Protein AF-A0A7K5RN67-F1 (afdb_monomer)

pLDDT: mean 83.09, std 18.97, range [42.03, 97.88]

Structure (mmCIF, N/CA/C/O backbone):
data_AF-A0A7K5RN67-F1
#
_entry.id   AF-A0A7K5RN67-F1
#
loop_
_atom_site.group_PDB
_atom_site.id
_atom_site.type_symbol
_atom_site.label_atom_id
_atom_site.label_alt_id
_atom_site.label_comp_id
_atom_site.label_asym_id
_atom_site.label_entity_id
_atom_site.label_seq_id
_atom_site.pdbx_PDB_ins_code
_atom_site.Cartn_x
_atom_site.Cartn_y
_atom_site.Cartn_z
_atom_site.occupancy
_atom_site.B_iso_or_equiv
_atom_site.auth_seq_id
_atom_site.auth_comp_id
_atom_site.auth_asym_id
_atom_site.auth_atom_id
_atom_site.pdbx_PDB_model_num
ATOM 1 N N . ALA A 1 1 ? 16.889 -5.079 11.668 1.00 50.81 1 ALA A N 1
ATOM 2 C CA . ALA A 1 1 ? 17.187 -4.275 10.461 1.00 50.81 1 ALA A 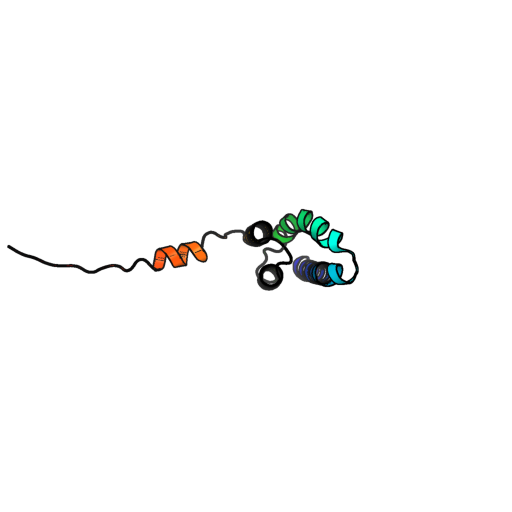CA 1
ATOM 3 C C . ALA A 1 1 ? 16.107 -4.330 9.357 1.00 50.81 1 ALA A C 1
ATOM 5 O O . ALA A 1 1 ? 16.246 -3.620 8.372 1.00 50.81 1 ALA A O 1
ATOM 6 N N . ALA A 1 2 ? 15.019 -5.109 9.481 1.00 80.75 2 ALA A N 1
ATOM 7 C CA . ALA A 1 2 ? 14.104 -5.350 8.353 1.00 80.75 2 ALA A CA 1
ATOM 8 C C . ALA A 1 2 ? 13.076 -4.229 8.071 1.00 80.75 2 ALA A C 1
ATOM 10 O O . ALA A 1 2 ? 12.796 -3.944 6.909 1.00 80.75 2 ALA A O 1
ATOM 11 N N . PHE A 1 3 ? 12.509 -3.584 9.097 1.00 89.06 3 PHE A N 1
ATOM 12 C CA . PHE A 1 3 ? 11.364 -2.677 8.907 1.00 89.06 3 PHE A CA 1
ATOM 13 C C . PHE A 1 3 ? 11.674 -1.380 8.140 1.00 89.06 3 PHE A C 1
ATOM 15 O O . PHE A 1 3 ? 10.917 -1.077 7.219 1.00 89.06 3 PHE A O 1
ATOM 22 N N . PRO A 1 4 ? 12.781 -0.650 8.405 1.00 92.44 4 PRO A N 1
ATOM 23 C CA . PRO A 1 4 ? 13.107 0.552 7.630 1.00 92.44 4 PRO A CA 1
ATOM 24 C C . PRO A 1 4 ? 13.307 0.258 6.138 1.00 92.44 4 PRO A C 1
ATOM 26 O O . PRO A 1 4 ? 12.844 1.008 5.284 1.00 92.44 4 PRO A O 1
ATOM 29 N N . HIS A 1 5 ? 13.938 -0.874 5.813 1.00 94.81 5 HIS A N 1
ATOM 30 C CA . HIS A 1 5 ? 14.116 -1.290 4.425 1.00 94.81 5 HIS A CA 1
ATOM 31 C C . HIS A 1 5 ? 12.782 -1.683 3.770 1.00 94.81 5 HIS A C 1
ATOM 33 O O . HIS A 1 5 ? 12.499 -1.248 2.657 1.00 94.81 5 HIS A O 1
ATOM 39 N N . ARG A 1 6 ? 11.913 -2.424 4.474 1.00 94.88 6 ARG A N 1
ATOM 40 C CA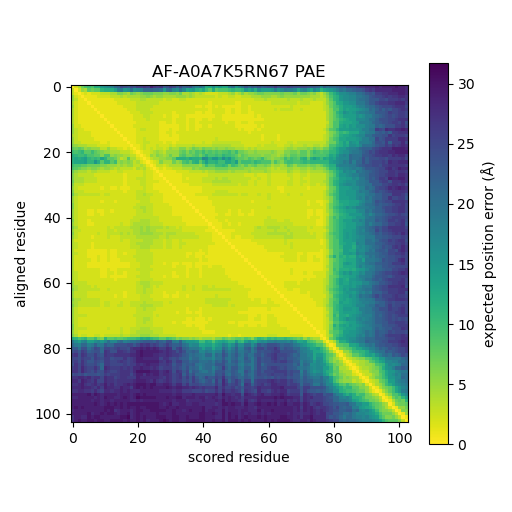 . ARG A 1 6 ? 10.555 -2.743 3.992 1.00 94.88 6 ARG A CA 1
ATOM 41 C C . ARG A 1 6 ? 9.717 -1.487 3.745 1.00 94.88 6 ARG A C 1
ATOM 43 O O . ARG A 1 6 ? 8.998 -1.431 2.754 1.00 94.88 6 ARG A O 1
ATOM 50 N N . LEU A 1 7 ? 9.846 -0.465 4.592 1.00 96.44 7 LEU A N 1
ATOM 51 C CA . LEU A 1 7 ? 9.192 0.824 4.371 1.00 96.44 7 LEU A CA 1
ATOM 52 C C . LEU A 1 7 ? 9.687 1.499 3.080 1.00 96.44 7 LEU A C 1
ATOM 54 O O . LEU A 1 7 ? 8.871 1.978 2.296 1.00 96.44 7 LEU A O 1
ATOM 58 N N . ASN A 1 8 ? 10.995 1.477 2.810 1.00 97.12 8 ASN A N 1
ATOM 59 C CA . ASN A 1 8 ? 11.544 1.998 1.553 1.00 97.12 8 ASN A CA 1
ATOM 60 C C . ASN A 1 8 ? 11.010 1.242 0.326 1.00 97.12 8 ASN A C 1
ATOM 62 O O . ASN A 1 8 ? 10.684 1.868 -0.681 1.00 97.12 8 ASN A O 1
ATOM 66 N N . LEU A 1 9 ? 10.861 -0.083 0.419 1.00 97.25 9 LEU A N 1
ATOM 67 C CA . LEU A 1 9 ? 10.250 -0.884 -0.647 1.00 97.25 9 LEU A CA 1
ATOM 68 C C . LEU A 1 9 ? 8.775 -0.515 -0.868 1.00 97.25 9 LEU A C 1
ATOM 70 O O . LEU A 1 9 ? 8.336 -0.424 -2.012 1.00 97.25 9 LEU A O 1
ATOM 74 N N . PHE A 1 10 ? 8.022 -0.218 0.193 1.00 97.44 10 PHE A N 1
ATOM 75 C CA . PHE A 1 10 ? 6.659 0.307 0.066 1.00 97.44 10 PHE A CA 1
ATOM 76 C C . PHE A 1 10 ? 6.615 1.687 -0.599 1.00 97.44 10 PHE A C 1
ATOM 78 O O . PHE A 1 10 ? 5.714 1.949 -1.396 1.00 97.44 10 PHE A O 1
ATOM 85 N N . TYR A 1 11 ? 7.586 2.565 -0.329 1.00 97.88 11 TYR A N 1
ATOM 86 C CA . TYR A 1 11 ? 7.688 3.842 -1.039 1.00 97.88 11 TYR A CA 1
ATOM 87 C C . TYR A 1 11 ? 7.985 3.658 -2.528 1.00 97.88 11 TYR A C 1
ATOM 89 O O . TYR A 1 11 ? 7.377 4.347 -3.347 1.00 97.88 11 TYR A O 1
ATOM 97 N N . LEU A 1 12 ? 8.841 2.696 -2.882 1.00 97.31 12 LEU A N 1
ATOM 98 C CA . LEU A 1 12 ? 9.091 2.332 -4.276 1.00 97.31 12 LEU A CA 1
ATOM 99 C C . LEU A 1 12 ? 7.823 1.793 -4.954 1.00 97.31 12 LEU A C 1
ATOM 101 O O . LEU A 1 12 ? 7.446 2.276 -6.020 1.00 97.31 12 LEU A O 1
ATOM 105 N N . ALA A 1 13 ? 7.129 0.841 -4.324 1.00 97.19 13 ALA A N 1
ATOM 106 C CA . ALA A 1 13 ? 5.875 0.298 -4.847 1.00 97.19 13 ALA A CA 1
ATOM 107 C C . ALA A 1 13 ? 4.823 1.402 -5.041 1.00 97.19 13 ALA A C 1
ATOM 109 O O . ALA A 1 13 ? 4.160 1.462 -6.076 1.00 97.19 13 ALA A O 1
ATOM 110 N N . ASN A 1 14 ? 4.715 2.327 -4.084 1.00 97.44 14 ASN A N 1
ATOM 111 C CA . ASN A 1 14 ? 3.825 3.476 -4.186 1.00 97.44 14 ASN A CA 1
ATOM 112 C C . ASN A 1 14 ? 4.140 4.363 -5.401 1.00 97.44 14 ASN A C 1
ATOM 114 O O . ASN A 1 14 ? 3.211 4.787 -6.089 1.00 97.44 14 ASN A O 1
ATOM 118 N N . ASP A 1 15 ? 5.417 4.628 -5.684 1.00 95.62 15 ASP A N 1
ATOM 119 C CA . ASP A 1 15 ? 5.803 5.417 -6.856 1.00 95.62 15 ASP A CA 1
ATOM 120 C C . ASP A 1 15 ? 5.382 4.731 -8.165 1.00 95.62 15 ASP A C 1
ATOM 122 O O . ASP A 1 15 ? 4.756 5.355 -9.028 1.00 95.62 15 ASP A O 1
ATOM 126 N N . VAL A 1 16 ? 5.617 3.421 -8.276 1.00 95.44 16 VAL A N 1
ATOM 127 C CA . VAL A 1 16 ? 5.208 2.635 -9.448 1.00 95.44 16 VAL A CA 1
ATOM 128 C C . VAL A 1 16 ? 3.684 2.641 -9.609 1.00 95.44 16 VAL A C 1
ATOM 130 O O . VAL A 1 16 ? 3.180 2.995 -10.675 1.00 95.44 16 VAL A O 1
ATOM 133 N N . ILE A 1 17 ? 2.927 2.332 -8.553 1.00 95.75 17 ILE A N 1
ATOM 134 C CA . ILE A 1 17 ? 1.455 2.246 -8.574 1.00 95.75 17 ILE A CA 1
ATOM 135 C C . ILE A 1 17 ? 0.808 3.592 -8.941 1.00 95.75 17 ILE A C 1
ATOM 137 O O . ILE A 1 17 ? -0.166 3.642 -9.705 1.00 95.75 17 ILE A O 1
ATOM 141 N N . GLN A 1 18 ? 1.345 4.705 -8.434 1.00 92.00 18 GLN A N 1
ATOM 142 C CA . GLN A 1 18 ? 0.806 6.031 -8.739 1.00 92.00 18 GLN A CA 1
ATOM 143 C C . GLN A 1 18 ? 1.145 6.491 -10.161 1.00 92.00 18 GLN A C 1
ATOM 145 O O . GLN A 1 18 ? 0.301 7.111 -10.815 1.00 92.00 18 GLN A O 1
ATOM 150 N N . ASN A 1 19 ? 2.340 6.175 -10.667 1.00 93.12 19 ASN A N 1
ATOM 151 C CA . ASN A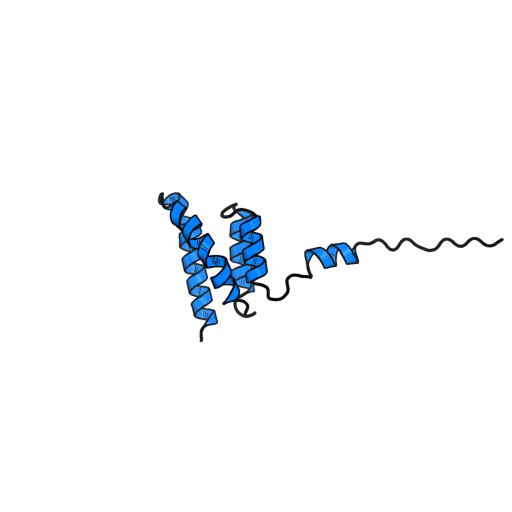 1 19 ? 2.804 6.663 -11.966 1.00 93.12 19 ASN A CA 1
ATOM 152 C C . ASN A 1 19 ? 2.501 5.726 -13.144 1.00 93.12 19 ASN A C 1
ATOM 154 O O . ASN A 1 19 ? 2.484 6.187 -14.288 1.00 93.12 19 ASN A O 1
ATOM 158 N N . CYS A 1 20 ? 2.202 4.447 -12.901 1.00 89.31 20 CYS A N 1
ATOM 159 C CA . CYS A 1 20 ? 1.984 3.450 -13.954 1.00 89.31 20 CYS A CA 1
ATOM 160 C C . CYS A 1 20 ? 0.863 3.824 -14.939 1.00 89.31 20 CYS A C 1
ATOM 162 O O . CYS A 1 20 ? 0.996 3.581 -16.138 1.00 89.31 20 CYS A O 1
ATOM 164 N N . LYS A 1 21 ? -0.191 4.513 -14.474 1.00 81.44 21 LYS A N 1
ATOM 165 C CA . LYS A 1 21 ? -1.294 4.984 -15.329 1.00 81.44 21 LYS A CA 1
ATOM 166 C C . LYS A 1 21 ? -0.811 5.941 -16.422 1.00 81.44 21 LYS A C 1
ATOM 168 O O . LYS A 1 21 ? -1.255 5.839 -17.558 1.00 81.44 21 LYS A O 1
ATOM 173 N N . ARG A 1 22 ? 0.114 6.855 -16.103 1.00 84.00 22 ARG A N 1
ATOM 174 C CA . ARG A 1 22 ? 0.651 7.820 -17.083 1.00 84.00 22 ARG A CA 1
ATOM 175 C C . ARG A 1 22 ? 1.573 7.168 -18.112 1.00 84.00 22 ARG A C 1
ATOM 177 O O . ARG A 1 22 ? 1.752 7.717 -19.189 1.00 84.00 22 ARG A O 1
ATOM 184 N N . LYS A 1 23 ? 2.149 6.012 -17.777 1.00 82.94 23 LYS A N 1
ATOM 185 C CA . LYS A 1 23 ? 3.110 5.278 -18.611 1.00 82.94 23 LYS A CA 1
ATOM 186 C C . LYS A 1 23 ? 2.480 4.110 -19.380 1.00 82.94 23 LYS A C 1
ATOM 188 O O . LYS A 1 23 ? 3.208 3.244 -19.845 1.00 82.94 23 LYS A O 1
ATOM 193 N N . ASN A 1 24 ? 1.148 4.070 -19.485 1.00 83.88 24 ASN A N 1
ATOM 194 C CA . ASN A 1 24 ? 0.395 2.974 -20.107 1.00 83.88 24 ASN A CA 1
ATOM 195 C C . ASN A 1 24 ? 0.719 1.580 -19.523 1.00 83.88 24 ASN A C 1
ATOM 197 O O . ASN A 1 24 ? 0.690 0.575 -20.222 1.00 83.88 24 ASN A O 1
ATOM 201 N N . ALA A 1 25 ? 1.050 1.525 -18.230 1.00 90.19 25 ALA A N 1
ATOM 202 C CA . ALA A 1 25 ? 1.504 0.317 -17.545 1.00 90.19 25 ALA A CA 1
ATOM 203 C C . ALA A 1 25 ? 0.568 -0.061 -16.387 1.00 90.19 25 ALA A C 1
ATOM 205 O O . ALA A 1 25 ? 1.017 -0.497 -15.330 1.00 90.19 25 ALA A O 1
ATOM 206 N N . ILE A 1 26 ? -0.742 0.152 -16.564 1.00 89.81 26 ILE A N 1
ATOM 207 C CA . ILE A 1 26 ? -1.750 -0.021 -15.503 1.00 89.81 26 ILE A CA 1
ATOM 208 C C . ILE A 1 26 ? -1.735 -1.426 -14.883 1.00 89.81 26 ILE A C 1
ATOM 210 O O . ILE A 1 26 ? -2.034 -1.548 -13.701 1.00 89.81 26 ILE A O 1
ATOM 214 N N . VAL A 1 27 ? -1.272 -2.429 -15.643 1.00 91.88 27 VAL A N 1
ATOM 215 C CA . VAL A 1 27 ? -1.060 -3.821 -15.211 1.00 91.88 27 VAL A CA 1
ATOM 216 C C . VAL A 1 27 ? -0.296 -3.934 -13.892 1.00 91.88 27 VAL A C 1
ATOM 218 O O . VAL A 1 27 ? -0.586 -4.817 -13.096 1.00 91.88 27 VAL A O 1
ATOM 221 N N . PHE A 1 28 ? 0.624 -3.006 -13.599 1.00 92.44 28 PHE A N 1
ATOM 222 C CA . PHE A 1 28 ? 1.345 -3.028 -12.329 1.00 92.44 28 PHE A CA 1
ATOM 223 C C . PHE A 1 28 ? 0.414 -2.884 -11.125 1.00 92.44 28 PHE A C 1
ATOM 225 O O . PHE A 1 28 ? 0.705 -3.474 -10.093 1.00 92.44 28 PHE A O 1
ATOM 232 N N . ARG A 1 29 ? -0.697 -2.140 -11.224 1.00 94.00 29 ARG A N 1
ATOM 233 C CA . ARG A 1 29 ? -1.666 -2.058 -10.118 1.00 94.00 29 ARG A CA 1
ATOM 234 C C . ARG A 1 29 ? -2.248 -3.427 -9.812 1.00 94.00 29 ARG A C 1
ATOM 236 O O . ARG A 1 29 ? -2.232 -3.839 -8.659 1.00 94.00 29 ARG A O 1
ATOM 243 N N . ASP A 1 30 ? -2.686 -4.131 -10.845 1.00 92.88 30 ASP A N 1
ATOM 244 C CA . ASP A 1 30 ? -3.317 -5.438 -10.693 1.00 92.88 30 ASP A CA 1
ATOM 245 C C . ASP A 1 30 ? -2.308 -6.445 -10.125 1.00 92.88 30 ASP A C 1
ATOM 247 O O . ASP A 1 30 ? -2.575 -7.088 -9.115 1.00 92.88 30 ASP A O 1
ATOM 251 N N . THR A 1 31 ? -1.083 -6.468 -10.662 1.00 95.38 31 THR A N 1
ATOM 252 C CA . THR A 1 31 ? -0.011 -7.340 -10.158 1.00 95.38 31 THR A CA 1
ATOM 253 C C . THR A 1 31 ? 0.393 -7.014 -8.716 1.00 95.38 31 THR A C 1
ATOM 255 O O . THR A 1 31 ? 0.640 -7.917 -7.920 1.00 95.38 31 THR A O 1
ATOM 258 N N . PHE A 1 32 ? 0.469 -5.733 -8.333 1.00 96.62 32 PHE A N 1
ATOM 259 C CA . PHE A 1 32 ? 0.776 -5.371 -6.947 1.00 96.62 32 PHE A CA 1
ATOM 260 C C . PHE A 1 32 ? -0.370 -5.728 -5.995 1.00 96.62 32 PHE A C 1
ATOM 262 O O . PHE A 1 32 ? -0.097 -6.110 -4.857 1.00 96.62 32 PHE A O 1
ATOM 269 N N . ALA A 1 33 ? -1.630 -5.632 -6.426 1.00 95.19 33 ALA A N 1
ATOM 270 C CA . ALA A 1 33 ? -2.785 -5.959 -5.590 1.00 95.19 33 ALA A CA 1
ATOM 271 C C . ALA A 1 33 ? -2.748 -7.405 -5.065 1.00 95.19 33 ALA A C 1
ATOM 273 O O . ALA A 1 33 ? -3.166 -7.641 -3.934 1.00 95.19 33 ALA A O 1
ATOM 274 N N . GLU A 1 34 ? -2.180 -8.341 -5.829 1.00 95.06 34 GLU A N 1
ATOM 275 C CA . GLU A 1 34 ? -2.042 -9.752 -5.439 1.00 95.06 34 GLU A CA 1
ATOM 276 C C . GLU A 1 34 ? -1.087 -9.960 -4.250 1.00 95.06 34 GLU A C 1
ATOM 278 O O . GLU A 1 34 ? -1.328 -10.813 -3.398 1.00 95.06 34 GLU A O 1
ATOM 283 N N . VAL A 1 35 ? -0.019 -9.161 -4.157 1.00 96.19 35 VAL A N 1
ATOM 284 C CA . VAL A 1 35 ? 1.058 -9.344 -3.160 1.00 96.19 35 VAL A CA 1
ATOM 285 C C . VAL A 1 35 ? 0.995 -8.354 -1.994 1.00 96.19 35 VAL A C 1
ATOM 287 O O . VAL A 1 35 ? 1.592 -8.576 -0.938 1.00 96.19 35 VAL A O 1
ATOM 290 N N . LEU A 1 36 ? 0.278 -7.240 -2.158 1.00 96.62 36 LEU A N 1
ATOM 291 C CA . LEU A 1 36 ? 0.166 -6.193 -1.142 1.00 96.62 36 LEU A CA 1
ATOM 292 C C . LEU A 1 36 ? -0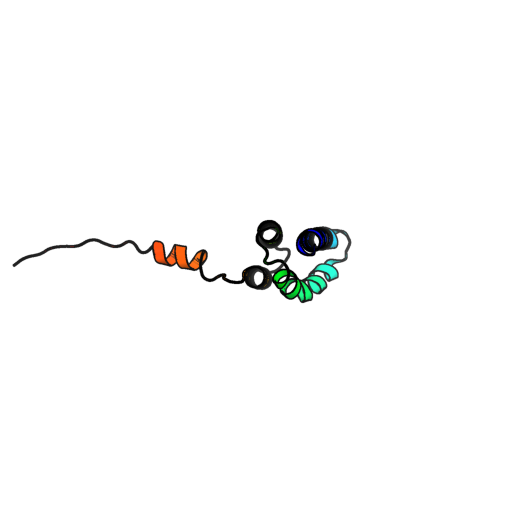.429 -6.676 0.196 1.00 96.62 36 LEU A C 1
ATOM 294 O O . LEU A 1 36 ? 0.073 -6.214 1.224 1.00 96.62 36 LEU A O 1
ATOM 298 N N . PRO A 1 37 ? -1.428 -7.585 0.252 1.00 94.56 37 PRO A N 1
ATOM 299 C CA . PRO A 1 37 ? -1.941 -8.100 1.524 1.00 94.56 37 PRO A CA 1
ATOM 300 C C . PRO A 1 37 ? -0.876 -8.846 2.334 1.00 94.56 37 PRO A C 1
ATOM 302 O O . PRO A 1 37 ? -0.695 -8.583 3.526 1.00 94.56 37 PRO A O 1
ATOM 305 N N . GLU A 1 38 ? -0.109 -9.723 1.684 1.00 93.94 38 GLU A N 1
ATOM 306 C CA . GLU A 1 38 ? 1.000 -10.426 2.329 1.00 93.94 38 GLU A CA 1
ATOM 307 C C . GLU A 1 38 ? 2.069 -9.428 2.790 1.00 93.94 38 GLU A C 1
ATOM 309 O O . GLU A 1 38 ? 2.466 -9.440 3.957 1.00 93.94 38 GLU A O 1
ATOM 314 N N . ALA A 1 39 ? 2.465 -8.489 1.926 1.00 95.31 39 ALA A N 1
ATOM 315 C CA . ALA A 1 39 ? 3.457 -7.471 2.259 1.00 95.31 39 ALA A CA 1
ATOM 316 C C . ALA A 1 39 ? 3.020 -6.577 3.434 1.00 95.31 39 ALA A C 1
ATOM 318 O O . ALA A 1 39 ? 3.831 -6.275 4.312 1.00 95.31 39 ALA A O 1
ATOM 319 N N . ALA A 1 40 ? 1.744 -6.181 3.492 1.00 95.19 40 ALA A N 1
ATOM 320 C CA . ALA A 1 40 ? 1.174 -5.395 4.588 1.00 95.19 40 ALA A CA 1
ATOM 321 C C . ALA A 1 40 ? 1.264 -6.149 5.923 1.00 95.19 40 ALA A C 1
ATOM 323 O O . ALA A 1 40 ? 1.610 -5.562 6.952 1.00 95.19 40 ALA A O 1
ATOM 324 N N . SER A 1 41 ? 1.063 -7.471 5.895 1.00 93.56 41 SER A N 1
ATOM 325 C CA . SER A 1 41 ? 1.180 -8.320 7.083 1.00 93.56 41 SER A CA 1
ATOM 326 C C . SER A 1 41 ? 2.601 -8.372 7.669 1.00 93.56 41 SER A C 1
ATOM 328 O O . SER A 1 41 ? 2.781 -8.673 8.852 1.00 93.56 41 SER A O 1
ATOM 330 N N . LEU A 1 42 ? 3.609 -8.019 6.866 1.00 93.62 42 LEU A N 1
ATOM 331 C CA . LEU A 1 42 ? 5.028 -8.023 7.217 1.00 93.62 42 LEU A CA 1
ATOM 332 C C . LEU A 1 42 ? 5.534 -6.671 7.752 1.00 93.62 42 LEU A C 1
ATOM 334 O O . LEU A 1 42 ? 6.706 -6.574 8.129 1.00 93.62 42 LEU A O 1
ATOM 338 N N . VAL A 1 43 ? 4.697 -5.628 7.786 1.00 94.12 43 VAL A N 1
ATOM 339 C CA . VAL A 1 43 ? 5.068 -4.252 8.188 1.00 94.12 43 VAL A CA 1
ATOM 340 C C . VAL A 1 43 ? 4.166 -3.681 9.291 1.00 94.12 43 VAL A C 1
ATOM 342 O O . VAL A 1 43 ? 3.952 -2.475 9.379 1.00 94.12 43 VAL A O 1
ATOM 345 N N . LYS A 1 44 ? 3.680 -4.551 10.184 1.00 92.38 44 LYS A N 1
ATOM 346 C CA . LYS A 1 44 ? 2.814 -4.199 11.329 1.00 92.38 44 LYS A CA 1
ATOM 347 C C . LYS A 1 44 ? 3.516 -3.411 12.443 1.00 92.38 44 LYS A C 1
ATOM 349 O O . LYS A 1 44 ? 2.864 -2.959 13.381 1.00 92.38 44 LYS A O 1
ATOM 354 N N . ASP A 1 45 ? 4.840 -3.278 12.377 1.00 92.44 45 ASP A N 1
ATOM 355 C CA . ASP A 1 45 ? 5.621 -2.633 13.429 1.00 92.44 45 ASP A CA 1
ATOM 356 C C . ASP A 1 45 ? 5.252 -1.140 13.574 1.00 92.44 45 ASP A C 1
ATOM 358 O O . ASP A 1 45 ? 5.196 -0.426 12.564 1.00 92.44 45 ASP A O 1
ATOM 362 N N . PRO A 1 46 ? 5.029 -0.633 14.804 1.00 91.25 46 PRO A N 1
ATOM 363 C CA . PRO A 1 46 ? 4.639 0.758 15.043 1.00 91.25 46 PRO A CA 1
ATOM 364 C C . PRO A 1 46 ? 5.591 1.810 14.462 1.00 91.25 46 PRO A C 1
ATOM 366 O O . PRO A 1 46 ? 5.159 2.935 14.204 1.00 91.25 46 PRO A O 1
ATOM 369 N N . SER A 1 47 ? 6.869 1.473 14.246 1.00 93.00 47 SER A N 1
ATOM 370 C CA . SER A 1 47 ? 7.847 2.392 13.651 1.00 93.00 47 SER A CA 1
ATOM 371 C C . SER A 1 47 ? 7.560 2.718 12.183 1.00 93.00 47 SER A C 1
ATOM 373 O O . SER A 1 47 ? 7.978 3.771 11.703 1.00 93.00 47 SER A O 1
ATOM 375 N N . VAL A 1 48 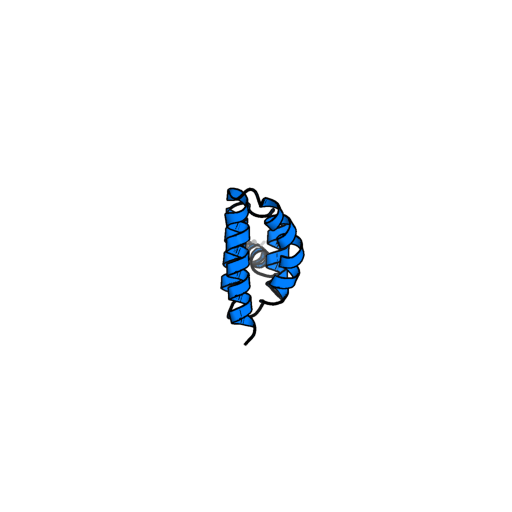? 6.832 1.852 11.468 1.00 94.75 48 VAL A N 1
ATOM 376 C CA . VAL A 1 48 ? 6.560 2.009 10.030 1.00 94.75 48 VAL A CA 1
ATOM 377 C C . VAL A 1 48 ? 5.072 2.005 9.686 1.00 94.75 48 VAL A C 1
ATOM 379 O O . VAL A 1 48 ? 4.689 2.636 8.701 1.00 94.75 48 VAL A O 1
ATOM 382 N N . SER A 1 49 ? 4.220 1.369 10.496 1.00 93.81 49 SER A N 1
ATOM 383 C CA . SER A 1 49 ? 2.810 1.115 10.170 1.00 93.81 49 SER A CA 1
ATOM 384 C C . SER A 1 49 ? 2.008 2.381 9.860 1.00 93.81 49 SER A C 1
ATOM 386 O O . SER A 1 49 ? 1.278 2.401 8.874 1.00 93.81 49 SER A O 1
ATOM 388 N N . LYS A 1 50 ? 2.211 3.484 10.594 1.00 94.50 50 LYS A N 1
ATOM 389 C CA . LYS A 1 50 ? 1.550 4.777 10.307 1.00 94.50 50 LYS A CA 1
ATOM 390 C C . LYS A 1 50 ? 1.872 5.322 8.913 1.00 94.50 50 LYS A C 1
ATOM 392 O O . LYS A 1 50 ? 1.022 5.927 8.261 1.00 94.50 50 LYS A O 1
ATOM 397 N N . SER A 1 51 ? 3.104 5.122 8.448 1.00 96.38 51 SER A N 1
ATOM 398 C CA . SER A 1 51 ? 3.522 5.556 7.113 1.00 96.38 51 SER A CA 1
ATOM 399 C C . SER A 1 51 ? 2.863 4.707 6.028 1.00 96.38 51 SER A C 1
ATOM 401 O O . SER A 1 51 ? 2.440 5.255 5.011 1.00 96.38 51 SER A O 1
ATOM 403 N N . ILE A 1 52 ? 2.723 3.400 6.268 1.00 97.00 52 ILE A N 1
ATOM 404 C CA . ILE A 1 52 ? 2.027 2.468 5.371 1.00 97.00 52 ILE A CA 1
ATOM 405 C C . ILE A 1 52 ? 0.522 2.766 5.331 1.00 97.00 52 ILE A C 1
ATOM 407 O O . ILE A 1 52 ? -0.054 2.883 4.253 1.00 97.00 52 ILE A O 1
ATOM 411 N N . GLU A 1 53 ? -0.106 3.000 6.485 1.00 96.06 53 GLU A N 1
ATOM 412 C CA . GLU A 1 53 ? -1.521 3.376 6.584 1.00 96.06 53 GLU A CA 1
ATOM 413 C C . GLU A 1 53 ? -1.820 4.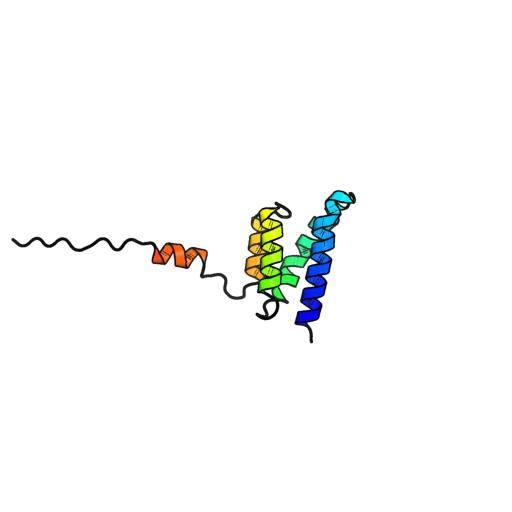655 5.789 1.00 96.06 53 GLU A C 1
ATOM 415 O O . GLU A 1 53 ? -2.815 4.733 5.064 1.00 96.06 53 GLU A O 1
ATOM 420 N N . ARG A 1 54 ? -0.918 5.644 5.846 1.00 97.19 54 ARG A N 1
ATOM 421 C CA . ARG A 1 54 ? -1.025 6.864 5.038 1.00 97.19 54 ARG A CA 1
ATOM 422 C C . ARG A 1 54 ? -0.998 6.574 3.535 1.00 97.19 54 ARG A C 1
ATOM 424 O O . ARG A 1 54 ? -1.739 7.218 2.798 1.00 97.19 54 ARG A O 1
ATOM 431 N N . ILE A 1 55 ? -0.170 5.633 3.073 1.00 97.56 55 ILE A N 1
ATOM 432 C CA . ILE A 1 55 ? -0.132 5.225 1.658 1.00 97.56 55 ILE A CA 1
ATOM 433 C C . ILE A 1 55 ? -1.485 4.637 1.246 1.00 97.56 55 ILE A C 1
ATOM 435 O O . ILE A 1 55 ? -2.048 5.067 0.241 1.00 97.56 55 ILE A O 1
ATOM 439 N N . PHE A 1 56 ? -2.048 3.728 2.048 1.00 97.31 56 PHE A N 1
ATOM 440 C CA . PHE A 1 56 ? -3.352 3.121 1.757 1.00 97.31 56 PHE A CA 1
ATOM 441 C C . PHE A 1 56 ? -4.473 4.156 1.719 1.00 97.31 56 PHE A C 1
ATOM 443 O O . PHE A 1 56 ? -5.305 4.119 0.818 1.00 97.31 56 PHE A O 1
ATOM 450 N N . LYS A 1 57 ? -4.456 5.131 2.632 1.00 96.50 57 LYS A N 1
ATOM 451 C CA . LYS A 1 57 ? -5.411 6.243 2.611 1.00 96.50 57 LYS A CA 1
ATOM 452 C C . LYS A 1 57 ? -5.304 7.087 1.336 1.00 96.50 57 LYS A C 1
ATOM 454 O O . LYS A 1 57 ? -6.314 7.436 0.746 1.00 96.50 57 LYS A O 1
ATOM 459 N N . ILE A 1 58 ? -4.090 7.369 0.858 1.00 96.44 58 ILE A N 1
ATOM 460 C CA . ILE A 1 58 ? -3.901 8.094 -0.411 1.00 96.44 58 ILE A CA 1
ATOM 461 C C . ILE A 1 58 ? -4.436 7.282 -1.599 1.00 96.44 58 ILE A C 1
ATOM 463 O O . ILE A 1 58 ? -4.974 7.863 -2.542 1.00 96.44 58 ILE A O 1
ATOM 467 N N . TRP A 1 59 ? -4.269 5.958 -1.587 1.00 97.12 59 TRP A N 1
ATOM 468 C CA . TRP A 1 59 ? -4.811 5.085 -2.631 1.00 97.12 59 TRP A CA 1
ATOM 469 C C . TRP A 1 59 ? -6.339 5.053 -2.624 1.00 97.12 59 TRP A C 1
ATOM 471 O O . TRP A 1 59 ? -6.932 5.115 -3.697 1.00 97.12 59 TRP A O 1
ATOM 481 N N . GLU A 1 60 ? -6.953 5.024 -1.444 1.00 96.56 60 GLU A N 1
ATOM 482 C CA . GLU A 1 60 ? -8.401 5.137 -1.239 1.00 96.56 60 GLU A CA 1
ATOM 483 C C . GLU A 1 60 ? -8.937 6.477 -1.763 1.00 96.56 60 GLU A C 1
ATOM 485 O O . GLU A 1 60 ? -9.758 6.495 -2.677 1.00 96.56 60 GLU A O 1
ATOM 490 N N . ASP A 1 61 ? -8.389 7.599 -1.285 1.00 95.56 61 ASP A N 1
ATOM 491 C CA . ASP A 1 61 ? -8.832 8.955 -1.648 1.00 95.56 61 ASP A CA 1
ATOM 492 C C . ASP A 1 61 ? -8.722 9.230 -3.161 1.00 95.56 61 ASP A C 1
ATOM 494 O O . ASP A 1 61 ? -9.455 10.045 -3.722 1.00 95.56 61 ASP A O 1
ATOM 498 N N . ARG A 1 62 ? -7.780 8.565 -3.843 1.00 94.62 62 ARG A N 1
ATOM 499 C CA . ARG A 1 62 ? -7.537 8.707 -5.290 1.00 94.62 62 ARG A CA 1
ATOM 500 C C . ARG A 1 62 ? -8.157 7.595 -6.129 1.00 94.62 62 ARG A C 1
ATOM 502 O O . ARG A 1 62 ? -7.899 7.554 -7.335 1.00 94.62 62 ARG A O 1
ATOM 509 N N . ASN A 1 63 ? -8.919 6.693 -5.513 1.00 94.81 63 ASN A N 1
ATOM 510 C CA . ASN A 1 63 ? -9.536 5.544 -6.167 1.00 94.81 63 ASN A CA 1
ATOM 511 C C . ASN A 1 63 ? -8.519 4.728 -6.999 1.00 94.81 63 ASN A C 1
ATOM 513 O O . ASN A 1 63 ? -8.756 4.371 -8.155 1.00 94.81 63 ASN A O 1
ATOM 517 N N . VAL A 1 64 ? -7.321 4.522 -6.437 1.00 95.50 64 VAL A N 1
ATOM 518 C CA . VAL A 1 64 ? -6.242 3.720 -7.040 1.00 95.50 64 VAL A CA 1
ATOM 519 C C . VAL A 1 64 ? -6.610 2.242 -7.024 1.00 95.50 64 VAL A C 1
ATOM 521 O O . VAL A 1 64 ? -6.352 1.562 -8.016 1.00 95.50 64 VAL A O 1
ATOM 524 N N . TYR A 1 65 ? -7.223 1.804 -5.924 1.00 96.69 65 TYR A N 1
ATOM 525 C CA . TYR A 1 65 ? -7.788 0.477 -5.706 1.00 96.69 65 TYR A CA 1
ATOM 526 C C . TYR A 1 65 ? -9.229 0.608 -5.197 1.00 96.69 65 TYR A C 1
ATOM 528 O O . TYR A 1 65 ? -9.556 1.641 -4.603 1.00 96.69 65 TYR A O 1
ATOM 536 N N . PRO A 1 66 ? -10.081 -0.409 -5.413 1.00 95.81 66 PRO A N 1
ATOM 537 C CA . PRO A 1 66 ? -11.438 -0.421 -4.881 1.00 95.81 66 PRO A CA 1
ATOM 538 C C . PRO A 1 66 ? -11.441 -0.539 -3.350 1.00 95.81 66 PRO A C 1
ATOM 540 O O . PRO A 1 66 ? -10.469 -0.992 -2.737 1.00 95.81 66 PRO A O 1
ATOM 543 N N . GLU A 1 67 ? -12.559 -0.147 -2.733 1.00 95.00 67 GLU A N 1
ATOM 544 C CA . GLU A 1 67 ? -12.723 -0.127 -1.273 1.00 95.00 67 GLU A CA 1
ATOM 545 C C . GLU A 1 67 ? -12.431 -1.496 -0.635 1.00 95.00 67 GLU A C 1
ATOM 547 O O . GLU A 1 67 ? -11.733 -1.564 0.373 1.00 95.00 67 GLU A O 1
ATOM 552 N N . GLU A 1 68 ? -12.873 -2.589 -1.262 1.00 94.44 68 GLU A N 1
ATOM 553 C CA . GLU A 1 68 ? -12.634 -3.962 -0.795 1.00 94.44 68 GLU A CA 1
ATOM 554 C C . GLU A 1 68 ? -11.140 -4.297 -0.659 1.00 94.44 68 GLU A C 1
ATOM 556 O O . GLU A 1 68 ? -10.712 -4.850 0.357 1.00 94.44 68 GLU A O 1
ATOM 561 N N . THR A 1 69 ? -10.319 -3.889 -1.632 1.00 95.31 69 THR A N 1
ATOM 562 C CA . THR A 1 69 ? -8.869 -4.083 -1.582 1.00 95.31 69 THR A CA 1
ATOM 563 C C . THR A 1 69 ? -8.268 -3.230 -0.474 1.00 95.31 69 THR A C 1
ATOM 565 O O . THR A 1 69 ? -7.475 -3.726 0.321 1.00 95.31 69 THR A O 1
ATOM 568 N N . ILE A 1 70 ? -8.662 -1.957 -0.368 1.00 97.00 70 ILE A N 1
ATOM 569 C CA . ILE A 1 70 ? -8.166 -1.062 0.686 1.00 97.00 70 ILE A CA 1
ATOM 570 C C . ILE A 1 70 ? -8.478 -1.616 2.082 1.00 97.00 70 ILE A C 1
ATOM 572 O O . ILE A 1 70 ? -7.615 -1.564 2.963 1.00 97.00 70 ILE A O 1
ATOM 576 N N . LEU A 1 71 ? -9.680 -2.158 2.291 1.00 94.81 71 LEU A N 1
ATOM 577 C CA . LEU A 1 71 ? -10.078 -2.776 3.555 1.00 94.81 71 LEU A CA 1
ATOM 578 C C . LEU A 1 71 ? -9.195 -3.981 3.887 1.00 94.81 71 LEU A C 1
ATOM 580 O O . LEU A 1 71 ? -8.615 -4.007 4.973 1.00 94.81 71 LEU A O 1
ATOM 584 N N . ALA A 1 72 ? -8.992 -4.900 2.939 1.00 94.75 72 ALA A N 1
ATOM 585 C CA . ALA A 1 72 ? -8.113 -6.054 3.129 1.00 94.75 72 ALA A CA 1
ATOM 586 C C . ALA A 1 72 ? -6.673 -5.641 3.488 1.00 94.75 72 ALA A C 1
ATOM 588 O O . ALA A 1 72 ? -6.048 -6.241 4.362 1.00 94.75 72 ALA A O 1
ATOM 589 N N . LEU A 1 73 ? -6.147 -4.574 2.874 1.00 96.19 73 LEU A N 1
ATOM 590 C CA . LEU A 1 73 ? -4.814 -4.049 3.189 1.00 96.19 73 LEU A CA 1
ATOM 591 C C . LEU A 1 73 ? -4.733 -3.442 4.593 1.00 96.19 73 LEU A C 1
ATOM 593 O O . LEU A 1 73 ? -3.762 -3.678 5.317 1.00 96.19 73 LEU A O 1
ATOM 597 N N . LYS A 1 74 ? -5.746 -2.669 5.001 1.00 94.56 74 LYS A N 1
ATOM 598 C CA . LYS A 1 74 ? -5.825 -2.089 6.351 1.00 94.56 74 LYS A CA 1
ATOM 599 C C . LYS A 1 74 ? -5.929 -3.186 7.414 1.00 94.56 74 LYS A C 1
ATOM 601 O O . LYS A 1 74 ? -5.235 -3.106 8.428 1.00 94.56 74 LYS A O 1
ATOM 606 N N . GLU A 1 75 ? -6.737 -4.217 7.173 1.00 93.25 75 GLU A N 1
ATOM 607 C CA . GLU A 1 75 ? -6.842 -5.401 8.035 1.00 93.25 75 GLU A CA 1
A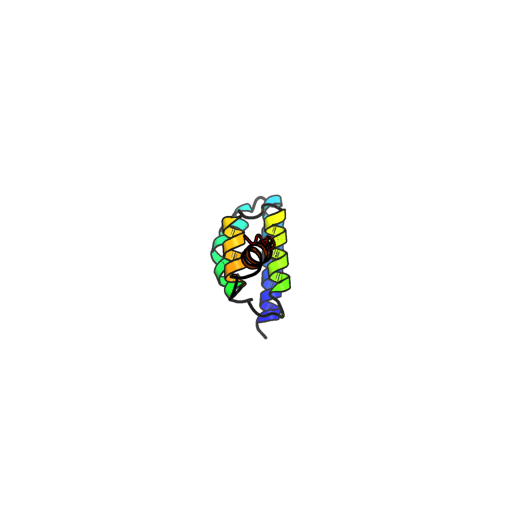TOM 608 C C . GLU A 1 75 ? -5.520 -6.167 8.105 1.00 93.25 75 GLU A C 1
ATOM 610 O O . GLU A 1 75 ? -5.046 -6.478 9.195 1.00 93.25 75 GLU A O 1
ATOM 615 N N . ALA A 1 76 ? -4.861 -6.393 6.969 1.00 93.81 76 ALA A N 1
ATOM 616 C CA . ALA A 1 76 ? -3.562 -7.052 6.933 1.00 93.81 76 ALA A CA 1
ATOM 617 C C . ALA A 1 76 ? -2.480 -6.261 7.681 1.00 93.81 76 ALA A C 1
ATOM 619 O O . ALA A 1 76 ? -1.615 -6.874 8.302 1.00 93.81 76 ALA A O 1
ATOM 620 N N . LEU A 1 77 ? -2.529 -4.924 7.672 1.00 92.31 77 LEU A N 1
ATOM 621 C CA . LEU A 1 77 ? -1.602 -4.058 8.409 1.00 92.31 77 LEU A CA 1
ATOM 622 C C . LEU A 1 77 ? -1.880 -4.021 9.918 1.00 92.31 77 LEU A C 1
ATOM 624 O O . LEU A 1 77 ? -0.962 -3.790 10.706 1.00 92.31 77 LEU A O 1
ATOM 628 N N . SER A 1 78 ? -3.122 -4.257 10.339 1.00 83.81 78 SER A N 1
ATOM 629 C CA . SER A 1 78 ? -3.493 -4.218 11.751 1.00 83.81 78 SER A CA 1
ATOM 630 C C . SER A 1 78 ? -3.775 -5.594 12.295 1.00 83.81 78 SER A C 1
ATOM 632 O O . SER A 1 78 ? -4.800 -6.209 12.034 1.00 83.81 78 SER A O 1
ATOM 634 N N . THR A 1 79 ? -2.917 -6.033 13.202 1.00 59.97 79 THR A N 1
ATOM 635 C CA . THR A 1 79 ? -3.143 -7.238 14.002 1.00 59.97 79 THR A CA 1
ATOM 636 C C . THR A 1 79 ? -4.398 -7.166 14.892 1.00 59.97 79 THR A C 1
ATOM 638 O O . THR A 1 79 ? -4.735 -8.169 15.512 1.00 59.97 79 THR A O 1
ATOM 641 N N . THR A 1 80 ? -5.106 -6.027 14.950 1.00 46.03 80 THR A N 1
ATOM 642 C CA . THR A 1 80 ? -6.290 -5.807 15.801 1.00 46.03 80 THR A CA 1
ATOM 643 C C . THR A 1 80 ? -7.182 -4.655 15.291 1.00 46.03 80 THR A C 1
ATOM 645 O O . THR A 1 80 ? -7.353 -3.640 15.958 1.00 46.03 80 THR A O 1
ATOM 648 N N . PHE A 1 81 ? -7.817 -4.782 14.119 1.00 45.47 81 PHE A N 1
ATOM 649 C CA . PHE A 1 81 ? -8.836 -3.808 13.663 1.00 45.47 81 PHE A CA 1
ATOM 650 C C . PHE A 1 81 ? -10.273 -4.181 14.083 1.00 45.47 81 PHE A C 1
ATOM 652 O O . PHE A 1 81 ? -11.206 -4.178 13.292 1.00 45.47 81 PHE A O 1
ATOM 659 N N . LYS A 1 82 ? -10.493 -4.425 15.379 1.00 42.03 82 LYS A N 1
ATOM 660 C CA . LYS A 1 82 ? -11.835 -4.333 15.987 1.00 42.03 82 LYS A CA 1
ATOM 661 C C . LYS A 1 82 ? -11.898 -3.147 16.939 1.00 42.03 82 LYS A C 1
ATOM 663 O O . LYS A 1 82 ? -12.072 -3.358 18.135 1.00 42.03 82 LYS A O 1
ATOM 668 N N . THR A 1 83 ? -11.705 -1.897 16.498 1.00 51.31 83 THR A N 1
ATOM 669 C CA . THR A 1 83 ? -11.948 -0.791 17.452 1.00 51.31 83 THR A CA 1
ATOM 670 C C . THR A 1 83 ? -12.410 0.546 16.877 1.00 51.31 83 THR A C 1
ATOM 672 O O . THR A 1 83 ? -13.362 1.081 17.413 1.00 51.31 83 THR A O 1
ATOM 675 N N . GLN A 1 84 ? -11.866 1.145 15.816 1.00 51.88 84 GLN A N 1
ATOM 676 C CA . GLN A 1 84 ? -12.141 2.592 15.638 1.00 51.88 84 GLN A CA 1
ATOM 677 C C . GLN A 1 84 ? -13.515 2.965 15.037 1.00 51.88 84 GLN A C 1
ATOM 679 O O . GLN A 1 84 ? -14.085 3.971 15.458 1.00 51.88 84 GLN A O 1
ATOM 684 N N . LYS A 1 85 ? -14.101 2.169 14.128 1.00 51.00 85 LYS A N 1
ATOM 685 C CA . LYS A 1 85 ? -15.469 2.435 13.620 1.00 51.00 85 LYS A CA 1
ATOM 686 C C . LYS A 1 85 ? -16.547 1.911 14.584 1.00 51.00 85 LYS A C 1
ATOM 688 O O . LYS A 1 85 ? -17.497 2.622 14.887 1.00 51.00 85 LYS A O 1
ATOM 693 N N . GLN A 1 86 ? -16.317 0.738 15.181 1.00 51.62 86 GLN A N 1
ATOM 694 C CA . GLN A 1 86 ? -17.273 0.091 16.088 1.00 51.62 86 GLN A CA 1
ATOM 695 C C . GLN A 1 86 ? -17.275 0.660 17.526 1.00 51.62 86 GLN A C 1
ATOM 697 O O . GLN A 1 86 ? -18.315 0.655 18.178 1.00 51.62 86 GLN A O 1
ATOM 702 N N . LEU A 1 87 ? -16.159 1.220 18.022 1.00 51.25 87 LEU A N 1
ATOM 703 C CA . LEU A 1 87 ? -16.119 1.930 19.315 1.00 51.25 87 LEU A CA 1
ATOM 704 C C . LEU A 1 87 ? -16.798 3.303 19.226 1.00 51.25 87 LEU A C 1
ATOM 706 O O . LEU A 1 87 ? -17.455 3.723 20.174 1.00 51.25 87 LEU A O 1
ATOM 710 N N . LYS A 1 88 ? -16.688 3.988 18.079 1.00 52.81 88 LYS A N 1
ATOM 711 C CA . LYS A 1 88 ? -17.393 5.258 17.856 1.00 52.81 88 LYS A CA 1
ATOM 712 C C . LYS A 1 88 ? -18.905 5.060 17.760 1.00 52.81 88 LYS A C 1
ATOM 714 O O . LYS A 1 88 ? -19.634 5.893 18.278 1.00 52.81 88 LYS A O 1
ATOM 719 N N . GLU A 1 89 ? -19.375 3.949 17.195 1.00 55.31 89 GLU A N 1
ATOM 720 C CA . GLU A 1 89 ? -20.801 3.591 17.211 1.00 55.31 89 GLU A CA 1
ATOM 721 C C . GLU A 1 89 ? -21.292 3.104 18.587 1.00 55.31 89 GLU A C 1
ATOM 723 O O . GLU A 1 89 ? -22.437 3.382 18.945 1.00 55.31 89 GLU A O 1
ATOM 728 N N . SER A 1 90 ? -20.457 2.439 19.401 1.00 51.03 90 SER A N 1
ATOM 729 C CA . SER A 1 90 ? -20.873 1.993 20.745 1.00 51.03 90 SER A CA 1
ATOM 730 C C . SER A 1 90 ? -20.876 3.113 21.797 1.00 51.03 90 SER A C 1
ATOM 732 O O . SER A 1 90 ? -21.731 3.099 22.684 1.00 51.03 90 SER A O 1
ATOM 734 N N . LEU A 1 91 ? -19.995 4.115 21.672 1.00 53.75 91 LEU A N 1
ATOM 735 C CA . LEU A 1 91 ? -19.934 5.288 22.560 1.00 53.75 91 LEU A CA 1
ATOM 736 C C . LEU A 1 91 ? -20.975 6.371 22.231 1.00 53.75 91 LEU A C 1
ATOM 738 O O . LEU A 1 91 ? -21.256 7.211 23.081 1.00 53.75 91 LEU A O 1
ATOM 742 N N . ASN A 1 92 ? -21.573 6.350 21.034 1.00 51.59 92 ASN A N 1
ATOM 743 C CA . ASN A 1 92 ? -22.568 7.343 20.608 1.00 51.59 92 ASN A CA 1
ATOM 744 C C . ASN A 1 92 ? -24.021 6.968 20.931 1.00 51.59 92 ASN A C 1
ATOM 746 O O . ASN A 1 92 ? -24.931 7.625 20.428 1.00 51.59 92 ASN A O 1
ATOM 750 N N . LYS A 1 93 ? -24.288 5.951 21.764 1.00 53.09 93 LYS A N 1
ATOM 751 C CA . LYS A 1 93 ? -25.652 5.737 22.273 1.00 53.09 93 LYS A CA 1
ATOM 752 C C . LYS A 1 93 ? -25.994 6.855 23.266 1.00 53.09 93 LYS A C 1
ATOM 754 O O . LYS A 1 93 ? -25.409 6.881 24.350 1.00 53.09 93 LYS A O 1
ATOM 759 N N . PRO A 1 94 ? -26.943 7.763 22.958 1.00 48.50 94 PRO A N 1
ATOM 760 C CA . PRO A 1 94 ? -27.397 8.731 23.941 1.00 48.50 94 PRO A CA 1
ATOM 761 C C . PRO A 1 94 ? -28.118 7.972 25.054 1.00 48.50 94 PRO A C 1
ATOM 763 O O . PRO A 1 94 ? -29.187 7.395 24.847 1.00 48.50 94 PRO A O 1
ATOM 766 N N . ASN A 1 95 ? -27.517 7.967 26.240 1.00 58.03 95 ASN A N 1
ATOM 767 C CA . ASN A 1 95 ? -28.161 7.494 27.452 1.00 58.03 95 ASN A CA 1
ATOM 768 C C . ASN A 1 95 ? -29.305 8.474 27.763 1.00 58.03 95 ASN A C 1
ATOM 770 O O . ASN A 1 95 ? -29.061 9.588 28.230 1.00 58.03 95 ASN A O 1
ATOM 774 N N . LYS A 1 96 ? -30.547 8.123 27.403 1.00 53.38 96 LYS A N 1
ATOM 775 C CA . LYS A 1 96 ? -31.707 8.961 27.728 1.00 53.38 96 LYS A CA 1
ATOM 776 C C . LYS A 1 96 ? -32.123 8.751 29.190 1.00 53.38 96 LYS A C 1
ATOM 778 O O . LYS A 1 96 ? -32.052 7.630 29.688 1.00 53.38 96 LYS A O 1
ATOM 783 N N . PRO A 1 97 ? -32.532 9.829 29.878 1.00 53.75 97 PRO A N 1
ATOM 784 C CA . PRO A 1 97 ? -32.509 9.916 31.326 1.00 53.75 97 PRO A CA 1
ATOM 785 C C . PRO A 1 97 ? -33.842 9.500 31.960 1.00 53.75 97 PRO A C 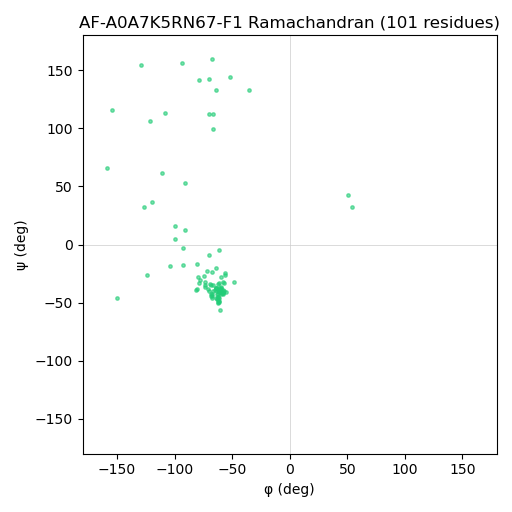1
ATOM 787 O O . PRO A 1 97 ? -34.908 9.594 31.355 1.00 53.75 97 PRO A O 1
ATOM 790 N N . TRP A 1 98 ? -33.742 9.084 33.220 1.00 49.59 98 TRP A N 1
ATOM 791 C CA . TRP A 1 98 ? -34.812 8.801 34.172 1.00 49.59 98 TRP A CA 1
ATOM 792 C C . TRP A 1 98 ? -36.037 9.727 34.054 1.00 49.59 98 TRP A C 1
ATOM 794 O O . TRP A 1 98 ? -35.913 10.952 34.098 1.00 49.59 98 TRP A O 1
ATOM 804 N N . LYS A 1 99 ? -37.238 9.137 34.057 1.00 45.03 99 LYS A N 1
ATOM 805 C CA . LYS A 1 99 ? -38.484 9.813 34.449 1.00 45.03 99 LYS A CA 1
ATOM 806 C C . LYS A 1 99 ? -39.107 9.042 35.615 1.00 45.03 99 LYS A C 1
ATOM 808 O O . LYS A 1 99 ? -39.628 7.947 35.439 1.00 45.03 99 LYS A O 1
A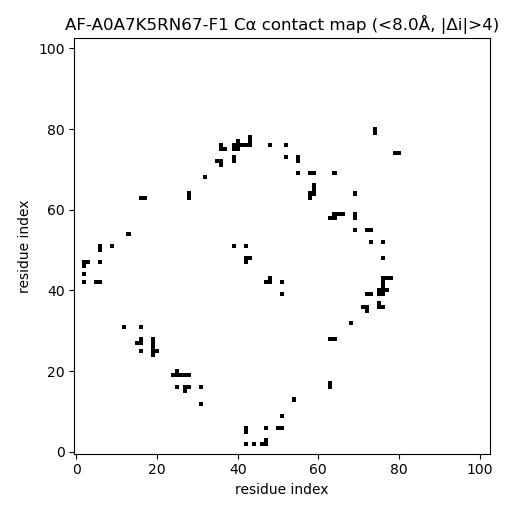TOM 813 N N . LYS A 1 100 ? -39.010 9.639 36.811 1.00 57.38 100 LYS A N 1
ATOM 814 C CA . LYS A 1 100 ? -39.842 9.341 37.988 1.00 57.38 100 LYS A CA 1
ATOM 815 C C . LYS A 1 100 ? -41.317 9.412 37.598 1.00 57.38 100 LYS A C 1
ATOM 817 O O . LYS A 1 100 ? -41.676 10.355 36.897 1.00 57.38 100 LYS A O 1
ATOM 822 N N . THR A 1 101 ? -42.167 8.557 38.161 1.00 44.41 101 THR A N 1
ATOM 823 C CA . THR A 1 101 ? -43.513 8.951 38.619 1.00 44.41 101 THR A CA 1
ATOM 824 C C . THR A 1 101 ? -43.949 7.990 39.729 1.00 44.41 101 THR A C 1
ATOM 826 O O . THR A 1 101 ? -44.043 6.787 39.510 1.00 44.41 101 THR A O 1
ATOM 829 N N . GLN A 1 102 ? -44.121 8.548 40.930 1.00 46.31 102 GLN A N 1
ATOM 830 C CA . GLN A 1 102 ? -44.895 7.978 42.034 1.00 46.31 102 GLN A CA 1
ATOM 831 C C . GLN A 1 102 ? -46.384 8.028 41.677 1.00 46.31 102 GLN A C 1
ATOM 833 O O . GLN A 1 102 ? -46.810 9.044 41.131 1.00 46.31 102 GLN A O 1
ATOM 838 N N . SER A 1 103 ? -47.143 7.000 42.057 1.00 54.62 103 SER A N 1
ATOM 839 C CA . SER A 1 103 ? -48.404 7.100 42.813 1.00 54.62 103 SER A CA 1
ATOM 840 C C . SER A 1 103 ? -48.922 5.710 43.150 1.00 54.62 103 SER A C 1
ATOM 842 O O . SER A 1 103 ? -48.842 4.832 42.264 1.00 54.62 103 SER A O 1
#

Radius of gyration: 19.95 Å; Cα contacts (8 Å, |Δi|>4): 68; chains: 1; bounding box: 66×20×63 Å

Mean predicted aligned error: 10.5 Å

Solvent-accessible surface area (backbone atoms only — not comparable to full-atom values): 6219 Å² total; per-residue (Å²): 130,62,63,71,54,52,48,52,51,51,53,51,52,50,52,50,56,69,48,22,63,83,68,80,38,52,65,54,46,61,63,44,62,76,50,42,41,63,55,27,52,74,42,50,51,81,93,44,29,67,63,54,51,51,52,50,51,55,31,52,80,64,62,71,50,58,69,71,58,50,49,50,34,53,47,35,34,34,99,70,80,82,44,78,71,64,48,56,60,64,70,63,61,79,83,80,78,92,78,88,78,88,132

InterPro domains:
  IPR006569 CID domain [PF04818] (4-71)
  IPR006569 CID domain [PS51391] (1-81)
  IPR006569 CID domain [SM00582] (1-78)
  IPR008942 ENTH/VHS [G3DSA:1.25.40.90] (1-93)
  IPR008942 ENTH/VHS [SSF48464] (4-79)

Organism: Lanius ludovicianus (NCBI:txid28713)

Sequence (103 aa):
AAFPHRLNLFYLANDVIQNCKRKNAIVFRDTFAEVLPEAASLVKDPSVSKSIERIFKIWEDRNVYPEETILALKEALSTTFKTQKQLKESLNKPNKPWKKTQS

Nearest PDB structures (foldseek):
  4flb-assembly1_A-2  TM=9.709E-01  e=1.608E-08  Homo sapiens
  5cwn-assembly1_A  TM=4.411E-01  e=2.309E+00  synthetic construct
  6e9r-assembly1_B  TM=4.374E-01  e=5.491E+00  synthetic construct

Foldseek 3Di:
DPQVVLLVVLVVLLVCLVCCVVVVNNVSLVVCLVCLLVSLLVNLDPVRLVVNLVSLVVCVVVVSDDPVSSVSSNCSSDPDPPDDPVVVVVVPDPPDDDDDDDD

Secondary structure (DSSP, 8-state):
-HHHHHHHHHHHHHHHHHHGGGGT-THHHHHHHHHHHHHHHT---HHHHHHHHHHHHHHHHTTSS-HHHHHHHHHHH-TT-SSHHHHHHHHT-----------